Protein AF-A0A7J4PPM2-F1 (afdb_monomer_lite)

Foldseek 3Di:
DDDDDDDDDPVVVVVLVVQDDVPDDSVRSVVVVVPPPPVPCVVVPPVPPDPVVVVVVVVVVVVVVVVVVVVVVCVVVPPPPDPPPPVPVVVVVVVVD

Secondary structure (DSSP, 8-state):
---------HHHHHHHHHHPPTT--HHHHHHHHH------GGGGTTS---HHHHHHHHHHHHHHHHHHHHHHHHHHHS-SSSSSSSSHHHHHHHTT-

Sequence (97 aa):
MGRKTISIQKDTYDRLRSAKRKGEGFNDVIHRLLKKEKGDLSVYFGVLKDEEVLEGLEENCRKIRELSRYIYDVLDTNTFIGFSGVWKNSWSSWIKM

Radius of gyration: 24.11 Å; chains: 1; bounding box: 58×24×56 Å

pLDDT: mean 72.72, std 19.11, range [32.78, 96.81]

Structure (mmCIF, N/CA/C/O backbone):
data_AF-A0A7J4PPM2-F1
#
_entry.id   AF-A0A7J4PPM2-F1
#
loop_
_atom_site.group_PDB
_atom_site.id
_atom_site.type_symbol
_atom_site.label_atom_id
_atom_site.label_alt_id
_atom_site.label_comp_id
_atom_site.label_asym_id
_atom_site.label_entity_id
_atom_site.label_seq_id
_atom_site.pdbx_PDB_ins_code
_atom_site.Cartn_x
_atom_site.Cartn_y
_atom_site.Cartn_z
_atom_site.occupancy
_atom_site.B_iso_or_equiv
_atom_site.auth_seq_id
_atom_site.auth_comp_id
_atom_site.auth_asym_id
_atom_site.auth_atom_id
_atom_site.pdbx_PDB_model_num
ATOM 1 N N . MET A 1 1 ? -24.412 -12.426 3.532 1.00 57.09 1 MET A N 1
ATOM 2 C CA . MET A 1 1 ? -22.947 -12.517 3.731 1.00 57.09 1 MET A CA 1
ATOM 3 C C . MET A 1 1 ? -22.661 -12.546 5.222 1.00 57.09 1 MET A C 1
ATOM 5 O O . MET A 1 1 ? -23.225 -11.731 5.941 1.00 57.09 1 MET A O 1
ATOM 9 N N . GLY A 1 2 ? -21.858 -13.499 5.698 1.00 83.56 2 GLY A N 1
ATOM 10 C CA . GLY A 1 2 ? -21.500 -13.578 7.117 1.00 83.56 2 GLY A CA 1
ATOM 11 C C . GLY A 1 2 ? -20.585 -12.421 7.519 1.00 83.56 2 GLY A C 1
ATOM 12 O O . GLY A 1 2 ? -19.666 -12.079 6.780 1.00 83.56 2 GLY A O 1
ATOM 13 N N . ARG A 1 3 ? -20.831 -11.817 8.684 1.00 85.19 3 ARG A N 1
ATOM 14 C CA . ARG A 1 3 ? -19.947 -10.807 9.277 1.00 85.19 3 ARG A CA 1
ATOM 15 C C . ARG A 1 3 ? -19.108 -11.476 10.356 1.00 85.19 3 ARG A C 1
ATOM 17 O O . ARG A 1 3 ? -19.642 -12.197 11.193 1.00 85.19 3 ARG A O 1
ATOM 24 N N . LYS A 1 4 ? -17.805 -11.215 10.346 1.00 89.2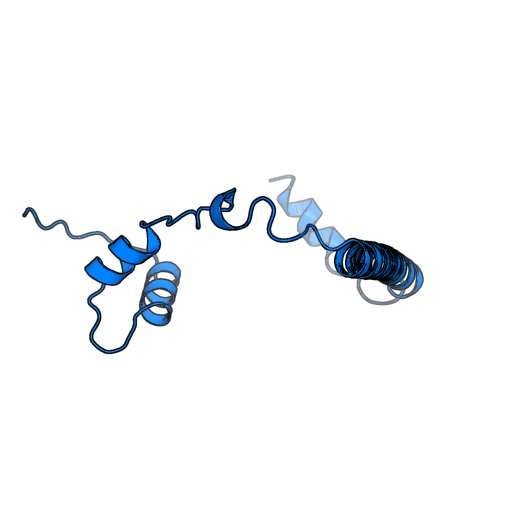5 4 LYS A N 1
ATOM 25 C CA . LYS A 1 4 ? -16.902 -11.582 11.436 1.00 89.25 4 LYS A CA 1
ATOM 26 C C . LYS A 1 4 ? -16.226 -10.324 11.956 1.00 89.25 4 LYS A C 1
ATOM 28 O O . LYS A 1 4 ? -15.843 -9.463 11.168 1.00 89.25 4 LYS A O 1
ATOM 33 N N . THR A 1 5 ? -16.102 -10.233 13.272 1.00 92.31 5 THR A N 1
ATOM 34 C CA . THR A 1 5 ? -15.314 -9.190 13.929 1.00 92.31 5 THR A CA 1
ATOM 35 C C . THR A 1 5 ? -13.895 -9.711 14.087 1.00 92.31 5 THR A C 1
ATOM 37 O O . THR A 1 5 ? -13.701 -10.818 14.584 1.00 92.31 5 THR A O 1
ATOM 40 N N . ILE A 1 6 ? -12.917 -8.928 13.643 1.00 90.12 6 ILE A N 1
ATOM 41 C CA . ILE A 1 6 ? -11.495 -9.228 13.808 1.00 90.12 6 ILE A CA 1
ATOM 42 C C . ILE A 1 6 ? -10.854 -8.125 14.643 1.00 90.12 6 ILE A C 1
ATOM 44 O O . ILE A 1 6 ? -11.170 -6.948 14.468 1.00 90.12 6 ILE A O 1
ATOM 48 N N . SER A 1 7 ? -9.949 -8.509 15.534 1.00 94.19 7 SER A N 1
ATOM 49 C CA . SER A 1 7 ? -9.069 -7.569 16.223 1.00 94.19 7 SER A CA 1
ATOM 50 C C . SER A 1 7 ? -7.779 -7.445 15.422 1.00 94.19 7 SER A C 1
ATOM 52 O O . SER A 1 7 ? -7.212 -8.452 15.004 1.00 94.19 7 SER A O 1
ATOM 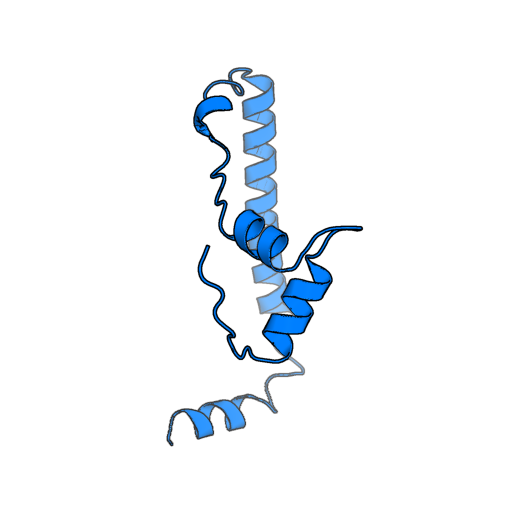54 N N . ILE A 1 8 ? -7.319 -6.217 15.200 1.00 94.31 8 ILE A N 1
ATOM 55 C CA . ILE A 1 8 ? -6.078 -5.925 14.477 1.00 94.31 8 ILE A CA 1
ATOM 56 C C . ILE A 1 8 ? -5.179 -5.041 15.332 1.00 94.31 8 ILE A C 1
ATOM 58 O O . ILE A 1 8 ? -5.657 -4.324 16.213 1.00 94.31 8 ILE A O 1
ATOM 62 N N . GLN A 1 9 ? -3.875 -5.088 15.070 1.00 96.81 9 GLN A N 1
ATOM 63 C CA . GLN A 1 9 ? -2.933 -4.188 15.724 1.00 96.81 9 GLN A CA 1
ATOM 64 C C . GLN A 1 9 ? -3.213 -2.730 15.328 1.00 96.81 9 GLN A C 1
ATOM 66 O O . GLN A 1 9 ? -3.727 -2.442 14.241 1.00 96.81 9 GLN A O 1
ATOM 71 N N . LYS A 1 10 ? -2.889 -1.801 16.233 1.00 95.50 10 LYS A N 1
ATOM 72 C CA . LYS A 1 10 ? -3.169 -0.370 16.053 1.00 95.50 10 LYS A CA 1
ATOM 73 C C . LYS A 1 10 ? -2.472 0.203 14.817 1.00 95.50 10 LYS A C 1
ATOM 75 O O . LYS A 1 10 ? -3.090 0.925 14.045 1.00 95.50 10 LYS A O 1
ATOM 80 N N . ASP A 1 11 ? -1.223 -0.183 14.591 1.00 96.81 11 ASP A N 1
ATOM 81 C CA . ASP A 1 11 ? -0.447 0.214 13.415 1.00 96.81 11 ASP A CA 1
ATOM 82 C C . ASP A 1 11 ? -1.116 -0.230 12.099 1.00 96.81 11 ASP A C 1
ATOM 84 O O . ASP A 1 11 ? -1.175 0.519 11.125 1.00 96.81 11 ASP A O 1
ATOM 88 N N . THR A 1 12 ? -1.688 -1.432 12.084 1.00 93.88 12 THR A N 1
ATOM 89 C CA . THR A 1 12 ? -2.407 -2.006 10.948 1.00 93.88 12 THR A CA 1
ATOM 90 C C . THR A 1 12 ? -3.699 -1.237 10.693 1.00 93.88 12 THR A C 1
ATOM 92 O O . THR A 1 12 ? -4.012 -0.916 9.546 1.00 93.88 12 THR A O 1
ATOM 95 N N . TYR A 1 13 ? -4.424 -0.877 11.754 1.00 94.50 13 TYR A N 1
ATOM 96 C CA . TYR A 1 13 ? -5.592 -0.007 11.652 1.00 94.50 13 TYR A CA 1
ATOM 97 C C . TYR A 1 13 ? -5.234 1.363 11.056 1.00 94.50 13 TYR A C 1
ATOM 99 O O . TYR A 1 13 ? -5.899 1.819 10.125 1.00 94.50 13 TYR A O 1
ATOM 107 N N . ASP A 1 14 ? -4.157 1.992 11.530 1.00 95.25 14 ASP A N 1
ATOM 108 C CA . ASP A 1 14 ? -3.719 3.311 11.062 1.00 95.25 14 ASP A CA 1
ATOM 109 C C . ASP A 1 14 ? -3.283 3.287 9.588 1.00 95.25 14 ASP A C 1
ATOM 111 O O . ASP A 1 14 ? -3.599 4.206 8.821 1.00 95.25 14 ASP A O 1
ATOM 115 N N . ARG A 1 15 ? -2.646 2.195 9.147 1.00 93.94 15 ARG A N 1
ATOM 116 C CA . ARG A 1 15 ? -2.323 1.954 7.731 1.00 93.94 15 ARG A CA 1
ATOM 117 C C . ARG A 1 15 ? -3.582 1.838 6.875 1.00 93.94 15 ARG A C 1
ATOM 119 O O . ARG A 1 15 ? -3.674 2.491 5.837 1.00 93.94 15 ARG A O 1
ATOM 126 N N . LEU A 1 16 ? -4.573 1.060 7.316 1.00 93.12 16 LEU A N 1
ATOM 127 C CA . LEU A 1 16 ? -5.849 0.927 6.604 1.00 93.12 16 LEU A CA 1
ATOM 128 C C . LEU A 1 16 ? -6.609 2.255 6.548 1.00 93.12 16 LEU A C 1
ATOM 130 O O . LEU A 1 16 ? -7.184 2.595 5.516 1.00 93.12 16 LEU A O 1
ATOM 134 N N . ARG A 1 17 ? -6.581 3.028 7.638 1.00 92.19 17 ARG A N 1
ATOM 135 C CA . ARG A 1 17 ? -7.189 4.359 7.705 1.00 92.19 17 ARG A CA 1
ATOM 136 C C . ARG A 1 17 ? -6.518 5.333 6.740 1.00 92.19 17 ARG A C 1
ATOM 138 O O . ARG A 1 17 ? -7.219 6.088 6.078 1.00 92.19 17 ARG A O 1
ATOM 145 N N . SER A 1 18 ? -5.194 5.289 6.633 1.00 92.44 18 SER A N 1
ATOM 146 C CA . SER A 1 18 ? -4.428 6.124 5.697 1.00 92.44 18 SER A CA 1
ATOM 147 C C . SER A 1 18 ? -4.662 5.727 4.236 1.00 92.44 18 SER A C 1
ATOM 149 O O . SER A 1 18 ? -4.695 6.580 3.357 1.00 92.44 18 SER A O 1
ATOM 151 N N . ALA A 1 19 ? -4.875 4.437 3.970 1.00 89.12 19 ALA A N 1
ATOM 152 C CA . ALA A 1 19 ? -5.155 3.922 2.631 1.00 89.12 19 ALA A CA 1
ATOM 153 C C . ALA A 1 19 ? -6.606 4.149 2.159 1.00 89.12 19 ALA A C 1
ATOM 155 O O . ALA A 1 19 ? -6.917 3.881 0.992 1.00 89.12 19 ALA A O 1
ATOM 156 N N . LYS A 1 20 ? -7.504 4.589 3.049 1.00 93.88 20 LYS A N 1
ATOM 157 C CA . LYS A 1 20 ? -8.939 4.755 2.794 1.00 93.88 20 LYS A CA 1
ATOM 158 C C . LYS A 1 20 ? -9.228 6.026 1.994 1.00 93.88 20 LYS A C 1
ATOM 160 O O . LYS A 1 20 ? -8.803 7.117 2.365 1.00 93.88 20 LYS A O 1
ATOM 165 N N . ARG A 1 21 ? -10.002 5.897 0.912 1.00 91.00 21 ARG A N 1
ATOM 166 C CA . ARG A 1 21 ? -10.451 7.035 0.091 1.00 91.00 21 ARG A CA 1
ATOM 167 C C . ARG A 1 21 ? -11.716 7.681 0.668 1.00 91.00 21 ARG A C 1
ATOM 169 O O . ARG A 1 21 ? -12.414 7.103 1.506 1.00 91.00 21 ARG A O 1
ATOM 176 N N . LYS A 1 22 ? -12.033 8.901 0.220 1.00 86.81 22 LYS A N 1
ATOM 177 C CA . LYS A 1 22 ? -13.237 9.629 0.655 1.00 86.81 22 LYS A CA 1
ATOM 178 C C . LYS A 1 22 ? -14.490 8.820 0.290 1.00 86.81 22 LYS A C 1
ATOM 180 O O . LYS A 1 22 ? -14.708 8.530 -0.879 1.00 86.81 22 LYS A O 1
ATOM 185 N N . GLY A 1 23 ? -15.291 8.462 1.295 1.00 87.75 23 GLY A N 1
ATOM 186 C CA . GLY A 1 23 ? -16.523 7.678 1.125 1.00 87.75 23 GLY A CA 1
ATOM 187 C C . GLY A 1 23 ? -16.355 6.151 1.098 1.00 87.75 23 GLY A C 1
ATOM 188 O O . GLY A 1 23 ? -17.354 5.454 0.991 1.00 87.75 23 GLY A O 1
ATOM 189 N N . GLU A 1 24 ? -15.137 5.614 1.230 1.00 89.12 24 GLU A N 1
ATOM 190 C CA . GLU A 1 24 ? -14.866 4.168 1.135 1.00 89.12 24 GLU A CA 1
ATOM 191 C C . GLU A 1 24 ? -15.012 3.447 2.496 1.00 89.12 24 GLU A C 1
ATOM 193 O O . GLU A 1 24 ? -14.586 3.961 3.537 1.00 89.12 24 GLU A O 1
ATOM 198 N N . GLY A 1 25 ? -15.602 2.248 2.533 1.00 91.12 25 GLY A N 1
ATOM 199 C CA . GLY A 1 25 ? -15.665 1.400 3.728 1.00 91.12 25 GLY A CA 1
ATOM 200 C C . GLY A 1 25 ? -14.362 0.627 3.969 1.00 91.12 25 GLY A C 1
ATOM 201 O O . GLY A 1 25 ? -13.594 0.381 3.048 1.00 91.12 25 GLY A O 1
ATOM 202 N N . PHE A 1 26 ? -14.094 0.188 5.205 1.00 91.00 26 PHE A N 1
ATOM 203 C CA . PHE A 1 26 ? -12.891 -0.623 5.481 1.00 91.00 26 PHE A CA 1
ATOM 204 C C . PHE A 1 26 ? -12.884 -1.951 4.717 1.00 91.00 26 PHE A C 1
ATOM 206 O O . PHE A 1 26 ? -11.828 -2.408 4.291 1.00 91.00 26 PHE A O 1
ATOM 213 N N . ASN A 1 27 ? -14.060 -2.548 4.515 1.00 89.12 27 ASN A N 1
ATOM 214 C CA . ASN A 1 27 ? -14.185 -3.769 3.731 1.00 89.12 27 ASN A CA 1
ATOM 215 C C . ASN A 1 27 ? -13.765 -3.536 2.269 1.00 89.12 27 ASN A C 1
ATOM 217 O O . ASN A 1 27 ? -13.032 -4.343 1.706 1.00 89.12 27 ASN A O 1
ATOM 221 N N . ASP A 1 28 ? -14.147 -2.395 1.692 1.00 90.62 28 ASP A N 1
ATOM 222 C CA . ASP A 1 28 ? -13.796 -2.022 0.318 1.00 90.62 28 ASP A CA 1
ATOM 223 C C . ASP A 1 28 ? -12.289 -1.785 0.175 1.00 90.62 28 ASP A C 1
ATOM 225 O O . ASP A 1 28 ? -11.672 -2.285 -0.765 1.00 90.62 28 ASP A O 1
ATOM 229 N N . VAL A 1 29 ? -11.670 -1.121 1.163 1.00 92.44 29 VAL A N 1
ATOM 230 C CA . VAL A 1 29 ? -10.209 -0.946 1.225 1.00 92.44 29 VAL A CA 1
ATOM 231 C C . VAL A 1 29 ? -9.506 -2.301 1.233 1.00 92.44 29 VAL A C 1
ATOM 233 O O . VAL A 1 29 ? -8.574 -2.509 0.458 1.00 92.44 29 VAL A O 1
ATOM 236 N N . ILE A 1 30 ? -9.950 -3.234 2.081 1.00 89.62 30 ILE A N 1
ATOM 237 C CA . ILE A 1 30 ? -9.363 -4.577 2.167 1.00 89.62 30 ILE A CA 1
ATOM 238 C C . ILE A 1 30 ? -9.499 -5.295 0.823 1.00 89.62 30 ILE A C 1
ATOM 240 O O . ILE A 1 30 ? -8.507 -5.799 0.305 1.00 89.62 30 ILE A O 1
ATOM 244 N N . HIS A 1 31 ? -10.686 -5.294 0.215 1.00 88.31 31 HIS A N 1
ATOM 245 C CA . HIS A 1 31 ? -10.894 -5.923 -1.089 1.00 88.31 31 HIS A CA 1
ATOM 246 C C . HIS A 1 31 ? -10.032 -5.298 -2.187 1.00 88.31 31 HIS A C 1
ATOM 248 O O . HIS A 1 31 ? -9.459 -6.027 -2.992 1.00 88.31 31 HIS A O 1
ATOM 254 N N . ARG A 1 32 ? -9.884 -3.971 -2.197 1.00 88.38 32 ARG A N 1
ATOM 255 C CA . ARG A 1 32 ? -9.038 -3.253 -3.154 1.00 88.38 32 ARG A CA 1
ATOM 256 C C . ARG A 1 32 ? -7.556 -3.569 -2.974 1.00 88.38 32 ARG A C 1
ATOM 258 O O . ARG A 1 32 ? -6.870 -3.773 -3.964 1.00 88.38 32 ARG A O 1
ATOM 265 N N . LEU A 1 33 ? -7.063 -3.619 -1.737 1.00 85.69 33 LEU A N 1
ATOM 266 C CA . LEU A 1 33 ? -5.665 -3.958 -1.449 1.00 85.69 33 LEU A CA 1
ATOM 267 C C . LEU A 1 33 ? -5.359 -5.437 -1.730 1.00 85.69 33 LEU A C 1
ATOM 269 O O . LEU A 1 33 ? -4.255 -5.768 -2.156 1.00 85.69 33 LEU A O 1
ATOM 273 N N . LEU A 1 34 ? -6.334 -6.324 -1.512 1.00 85.25 34 LEU A N 1
ATOM 274 C CA . LEU A 1 34 ? -6.228 -7.747 -1.848 1.00 85.25 34 LEU A CA 1
ATOM 275 C C . LEU A 1 34 ? -6.362 -8.013 -3.346 1.00 85.25 34 LEU A C 1
ATOM 277 O O . LEU A 1 34 ? -5.842 -9.021 -3.829 1.00 85.25 34 LEU A O 1
ATOM 281 N N . LYS A 1 35 ? -7.010 -7.110 -4.091 1.00 80.31 35 LYS A N 1
ATOM 282 C CA . LYS A 1 35 ? -6.948 -7.063 -5.549 1.00 80.31 35 LYS A CA 1
ATOM 283 C C . LYS A 1 35 ? -5.509 -6.724 -5.955 1.00 80.31 35 LYS A C 1
ATOM 285 O O . LYS A 1 35 ? -5.165 -5.592 -6.278 1.00 80.31 35 LYS A O 1
ATOM 290 N N . LYS A 1 36 ? -4.647 -7.743 -5.965 1.00 58.16 36 LYS A N 1
ATOM 291 C CA . LYS A 1 36 ? -3.438 -7.748 -6.787 1.00 58.16 36 LYS A CA 1
ATOM 292 C C . LYS A 1 36 ? -3.896 -7.767 -8.241 1.00 58.16 36 LYS A C 1
ATOM 294 O O . LYS A 1 36 ? -3.860 -8.806 -8.894 1.00 58.16 36 LYS A O 1
ATOM 299 N N . GLU A 1 37 ? -4.317 -6.619 -8.758 1.00 59.59 37 GLU A N 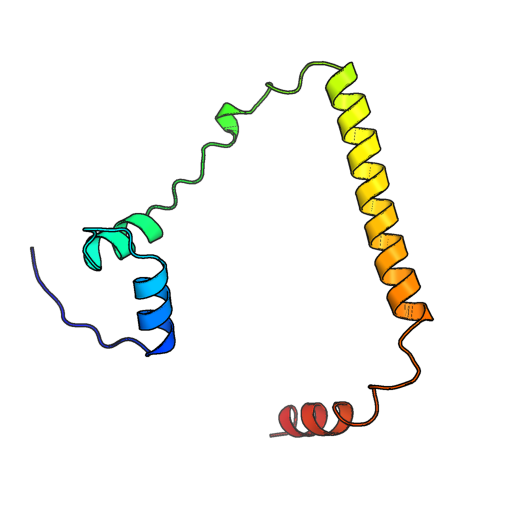1
ATOM 300 C CA . GLU A 1 37 ? -4.132 -6.355 -10.177 1.00 59.59 37 GLU A CA 1
ATOM 301 C C . GLU A 1 37 ? -2.618 -6.308 -10.367 1.00 59.59 37 GLU A C 1
ATOM 303 O O . GLU A 1 37 ? -1.961 -5.283 -10.199 1.00 59.59 37 GLU A O 1
ATOM 308 N N . LYS A 1 38 ? -2.031 -7.484 -10.618 1.00 57.22 38 LYS A N 1
ATOM 309 C CA . LYS A 1 38 ? -0.786 -7.550 -11.363 1.00 57.22 38 LYS A CA 1
ATOM 310 C C . LYS A 1 38 ? -1.136 -6.851 -12.667 1.00 57.22 38 LYS A C 1
ATOM 312 O O . LYS A 1 38 ? -1.826 -7.451 -13.486 1.00 57.22 38 LYS A O 1
ATOM 317 N N . GLY A 1 39 ? -0.787 -5.568 -12.789 1.00 58.91 39 GLY A N 1
ATOM 318 C CA . GLY A 1 39 ? -0.865 -4.882 -14.068 1.00 58.91 39 GLY A CA 1
ATOM 319 C C . GLY A 1 39 ? -0.226 -5.818 -15.078 1.00 58.91 39 GLY A C 1
ATOM 320 O O . GLY A 1 39 ? 0.876 -6.317 -14.831 1.00 58.91 39 GLY A O 1
ATOM 321 N N . ASP A 1 40 ? -0.983 -6.189 -16.103 1.00 67.00 40 ASP A N 1
ATOM 322 C CA . ASP A 1 40 ? -0.512 -7.164 -17.063 1.00 67.00 40 ASP A CA 1
ATOM 323 C C . ASP A 1 40 ? 0.625 -6.516 -17.849 1.00 67.00 40 ASP A C 1
ATOM 325 O O . ASP A 1 40 ? 0.410 -5.738 -18.776 1.00 67.00 40 ASP A O 1
ATOM 329 N N . LEU A 1 41 ? 1.858 -6.787 -17.418 1.00 67.50 41 LEU A N 1
ATOM 330 C CA . LEU A 1 41 ? 3.052 -6.241 -18.050 1.00 67.50 41 LEU A CA 1
ATOM 331 C C . LEU A 1 41 ? 3.178 -6.715 -19.502 1.00 67.50 41 LEU A C 1
ATOM 333 O O . LEU A 1 41 ? 3.903 -6.087 -20.271 1.00 67.50 41 LEU A O 1
ATOM 337 N N . SER A 1 42 ? 2.445 -7.766 -19.899 1.00 70.19 42 SER A N 1
ATOM 338 C CA . SER A 1 42 ? 2.384 -8.199 -21.293 1.00 70.19 42 SER A CA 1
ATOM 339 C C . SER A 1 42 ? 1.732 -7.157 -22.207 1.00 70.19 42 SER A C 1
ATOM 341 O O . SER A 1 42 ? 2.092 -7.086 -23.378 1.00 70.19 42 SER A O 1
ATOM 343 N N . VAL A 1 43 ? 0.884 -6.262 -21.680 1.00 72.56 43 VAL A N 1
ATOM 344 C CA . VAL A 1 43 ? 0.302 -5.140 -22.443 1.00 72.56 43 VAL A CA 1
ATOM 345 C C . VAL A 1 43 ? 1.381 -4.166 -22.931 1.00 72.56 43 VAL A C 1
ATOM 347 O O . VAL A 1 43 ? 1.207 -3.502 -23.949 1.00 72.56 43 VAL A O 1
ATOM 350 N N . TYR A 1 44 ? 2.522 -4.104 -22.243 1.00 70.62 44 TYR A N 1
ATOM 351 C CA . TYR A 1 44 ? 3.658 -3.264 -22.624 1.00 70.62 44 TYR A CA 1
ATOM 352 C C . TYR A 1 44 ? 4.717 -4.023 -23.444 1.00 70.62 44 TYR A C 1
ATOM 354 O O . TYR A 1 44 ? 5.736 -3.444 -23.832 1.00 70.62 44 TYR A O 1
ATOM 362 N N . PHE A 1 45 ? 4.499 -5.313 -23.732 1.00 73.31 45 PHE A N 1
ATOM 363 C CA . PHE A 1 45 ? 5.433 -6.129 -24.503 1.00 73.31 45 PHE A CA 1
ATOM 364 C C . PHE A 1 45 ? 5.508 -5.637 -25.955 1.00 73.31 45 PHE A C 1
ATOM 366 O O . PHE A 1 45 ? 4.522 -5.639 -26.689 1.00 73.31 45 PHE A O 1
ATOM 373 N N . GLY A 1 46 ? 6.698 -5.208 -26.382 1.00 74.38 46 GLY A N 1
ATOM 374 C CA . GLY A 1 46 ? 6.938 -4.718 -27.741 1.00 74.38 46 GLY A CA 1
ATOM 375 C C . GLY A 1 46 ? 6.567 -3.251 -27.987 1.00 74.38 46 GLY A C 1
ATOM 376 O O . GLY A 1 46 ? 6.561 -2.841 -29.145 1.00 74.38 46 GLY A O 1
ATOM 377 N N . VAL A 1 47 ? 6.283 -2.465 -26.940 1.00 76.62 47 VAL A N 1
ATOM 378 C CA . VAL A 1 47 ? 6.146 -0.996 -27.048 1.00 76.62 47 VAL A CA 1
ATOM 379 C C . VAL A 1 47 ? 7.506 -0.335 -27.308 1.00 76.62 47 VAL A C 1
ATOM 381 O O . VAL A 1 47 ? 7.596 0.635 -28.053 1.00 76.62 47 VAL A O 1
ATOM 384 N N . LEU A 1 48 ? 8.583 -0.892 -26.752 1.00 70.62 48 LEU A N 1
ATOM 385 C CA . LEU A 1 48 ? 9.953 -0.416 -26.953 1.00 70.62 48 LEU A CA 1
ATOM 386 C C . LEU A 1 48 ? 10.594 -1.129 -28.153 1.00 70.62 48 LEU A C 1
ATOM 388 O O . LEU A 1 48 ? 11.350 -2.081 -27.980 1.00 70.62 48 LEU A O 1
ATOM 392 N N . LYS A 1 49 ? 10.222 -0.717 -29.368 1.00 71.38 49 LYS A N 1
ATOM 393 C CA . LYS A 1 49 ? 10.822 -1.199 -30.632 1.00 71.38 49 LYS A CA 1
ATOM 394 C C . LYS A 1 49 ? 11.673 -0.151 -31.340 1.00 71.38 49 LYS A C 1
ATOM 396 O O . LYS A 1 49 ? 12.369 -0.490 -32.288 1.00 71.38 49 LYS A O 1
ATOM 401 N N . ASP A 1 50 ? 11.553 1.098 -30.915 1.00 79.06 50 ASP A N 1
ATOM 402 C CA . ASP A 1 50 ? 12.316 2.205 -31.466 1.00 79.06 50 ASP A CA 1
ATOM 403 C C . ASP A 1 50 ? 13.762 2.123 -30.960 1.00 79.06 50 ASP A C 1
ATOM 405 O O . ASP A 1 50 ? 14.006 2.128 -29.751 1.00 79.06 50 ASP A O 1
ATOM 409 N N . GLU A 1 51 ? 14.694 1.982 -31.898 1.00 72.12 51 GLU A N 1
ATOM 410 C CA . GLU A 1 51 ? 16.121 1.793 -31.644 1.00 72.12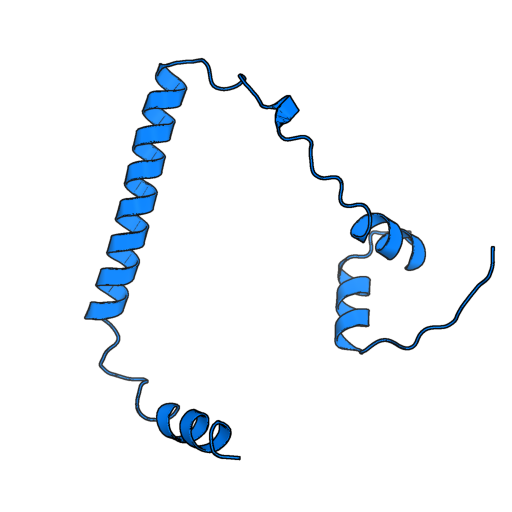 51 GLU A CA 1
ATOM 411 C C . GLU A 1 51 ? 16.726 3.013 -30.930 1.00 72.12 51 GLU A C 1
ATOM 413 O O . GLU A 1 51 ? 17.474 2.845 -29.971 1.00 72.12 51 GLU A O 1
ATOM 418 N N . GLU A 1 52 ? 16.286 4.231 -31.266 1.00 77.56 52 GLU A N 1
ATOM 419 C CA . GLU A 1 52 ? 16.761 5.471 -30.635 1.00 77.56 52 GLU A CA 1
ATOM 420 C C . GLU A 1 52 ? 16.320 5.559 -29.162 1.00 77.56 52 GLU A C 1
ATOM 422 O O . GLU A 1 52 ? 17.087 5.933 -28.268 1.00 77.56 52 GLU A O 1
ATOM 427 N N . VAL A 1 53 ? 15.083 5.140 -28.875 1.00 78.44 53 VAL A N 1
ATOM 428 C CA . VAL A 1 53 ? 14.552 5.082 -27.503 1.00 78.44 53 VAL A CA 1
ATOM 429 C C . VAL A 1 53 ? 15.279 4.016 -26.679 1.00 78.44 53 VAL A C 1
ATOM 431 O O . VAL A 1 53 ? 15.525 4.221 -25.488 1.00 78.44 53 VAL A O 1
ATOM 434 N N . LEU A 1 54 ? 15.626 2.883 -27.293 1.00 78.25 54 LEU A N 1
ATOM 435 C CA . LEU A 1 54 ? 16.355 1.797 -26.639 1.00 78.25 54 LEU A CA 1
ATOM 436 C C . LEU A 1 54 ? 17.801 2.190 -26.319 1.00 78.25 54 LEU A C 1
ATOM 438 O O . LEU A 1 54 ? 18.245 1.944 -25.197 1.00 78.25 54 LEU A O 1
ATOM 442 N N . GLU A 1 55 ? 18.499 2.854 -27.240 1.00 79.38 55 GLU A N 1
ATOM 443 C CA . GLU A 1 55 ? 19.854 3.370 -27.015 1.00 79.38 55 GLU A CA 1
ATOM 444 C C . GLU A 1 55 ? 19.879 4.408 -25.883 1.00 79.38 55 GLU A C 1
ATOM 446 O O . GLU A 1 55 ? 20.689 4.316 -24.953 1.00 79.38 55 GLU A O 1
ATOM 451 N N . GLY A 1 56 ? 18.932 5.355 -25.894 1.00 83.94 56 GLY A N 1
ATOM 452 C CA . GLY A 1 56 ? 18.786 6.338 -24.821 1.00 83.94 56 GLY A CA 1
ATOM 453 C C . GLY A 1 56 ? 18.457 5.695 -23.469 1.00 83.94 56 GLY A C 1
ATOM 454 O O . GLY A 1 56 ? 18.965 6.118 -22.425 1.00 83.94 56 GLY A O 1
ATOM 455 N N . LEU A 1 57 ? 17.631 4.646 -23.464 1.00 83.62 57 LEU A N 1
ATOM 456 C CA . LEU A 1 57 ? 17.301 3.889 -22.259 1.00 83.62 57 LEU A CA 1
ATOM 457 C C . LEU A 1 57 ? 18.515 3.123 -21.720 1.00 83.62 57 LEU A C 1
ATOM 459 O O . LEU A 1 57 ? 18.754 3.149 -20.510 1.00 83.62 57 LEU A O 1
ATOM 463 N N . GLU A 1 58 ? 19.293 2.474 -22.588 1.00 84.38 58 GLU A N 1
ATOM 464 C CA . GLU A 1 58 ? 20.498 1.739 -22.200 1.00 84.38 58 GLU A CA 1
ATOM 465 C C . GLU A 1 58 ? 21.521 2.665 -21.538 1.00 84.38 58 GLU A C 1
ATOM 467 O O . GLU A 1 58 ? 22.017 2.371 -20.445 1.00 84.38 58 GLU A O 1
ATOM 472 N N . GLU A 1 59 ? 21.786 3.813 -22.158 1.00 87.81 59 GLU A N 1
ATOM 473 C CA . GLU A 1 59 ? 22.724 4.806 -21.642 1.00 87.81 59 GLU A CA 1
ATOM 474 C C . GLU A 1 59 ? 22.268 5.373 -20.287 1.00 87.81 59 GLU A C 1
ATOM 476 O O . GLU A 1 59 ? 23.058 5.496 -19.346 1.00 87.81 59 GLU A O 1
ATOM 481 N N . ASN A 1 60 ? 20.972 5.651 -20.132 1.00 86.12 60 ASN A N 1
ATOM 482 C CA . ASN A 1 60 ? 20.416 6.102 -18.856 1.00 86.12 60 ASN A CA 1
ATOM 483 C C . ASN A 1 60 ? 20.504 5.018 -17.771 1.00 86.12 60 ASN A C 1
ATOM 485 O O . ASN A 1 60 ? 20.875 5.305 -16.629 1.00 86.12 60 ASN A O 1
ATOM 489 N N . CYS A 1 61 ? 20.221 3.757 -18.108 1.00 86.25 61 CYS A N 1
ATOM 490 C CA . CYS A 1 61 ? 20.393 2.635 -17.187 1.00 86.25 61 CYS A CA 1
ATOM 491 C C . CYS A 1 61 ? 21.859 2.452 -16.769 1.00 86.25 61 CYS A C 1
ATOM 493 O O . CYS A 1 61 ? 22.123 2.159 -15.599 1.00 86.25 61 CYS A O 1
ATOM 495 N N . ARG A 1 62 ? 22.811 2.639 -17.690 1.00 87.81 62 ARG A N 1
ATOM 496 C CA . ARG A 1 62 ? 24.252 2.590 -17.411 1.00 87.81 62 ARG A CA 1
ATOM 497 C C . ARG A 1 62 ? 24.649 3.671 -16.407 1.00 87.81 62 ARG A C 1
ATOM 499 O O . ARG A 1 62 ? 25.180 3.335 -15.349 1.00 87.81 62 ARG A O 1
ATOM 506 N N . LYS A 1 63 ? 24.254 4.923 -16.656 1.00 88.31 63 LYS A N 1
ATOM 507 C CA . LYS A 1 63 ? 24.482 6.060 -15.746 1.00 88.31 63 LYS A CA 1
ATOM 508 C C . LYS A 1 63 ? 23.905 5.828 -14.355 1.00 88.31 63 LYS A C 1
ATOM 510 O O . LYS A 1 63 ? 24.584 6.072 -13.366 1.00 88.31 63 LYS A O 1
ATOM 515 N N . ILE A 1 64 ? 22.679 5.311 -14.246 1.00 86.00 64 ILE A N 1
ATOM 516 C CA . ILE A 1 64 ? 22.058 5.021 -12.941 1.00 86.00 64 ILE A CA 1
ATOM 517 C C . ILE A 1 64 ? 22.837 3.939 -12.182 1.00 86.00 64 ILE A C 1
ATOM 519 O O . ILE A 1 64 ? 23.024 4.052 -10.968 1.00 86.00 64 ILE A O 1
ATOM 523 N N . ARG A 1 65 ? 23.311 2.893 -12.872 1.00 80.81 65 ARG A N 1
ATOM 524 C CA . ARG A 1 65 ? 24.109 1.820 -12.253 1.00 80.81 65 ARG A CA 1
ATOM 525 C C . ARG A 1 65 ? 25.466 2.327 -11.775 1.00 80.81 65 ARG A C 1
ATOM 527 O O . ARG A 1 65 ? 25.896 1.953 -10.686 1.00 80.81 65 ARG A O 1
ATOM 534 N N . GLU A 1 66 ? 26.115 3.180 -12.558 1.00 85.75 66 GLU A N 1
ATOM 535 C CA . GLU A 1 66 ? 27.380 3.822 -12.194 1.00 85.75 66 GLU A CA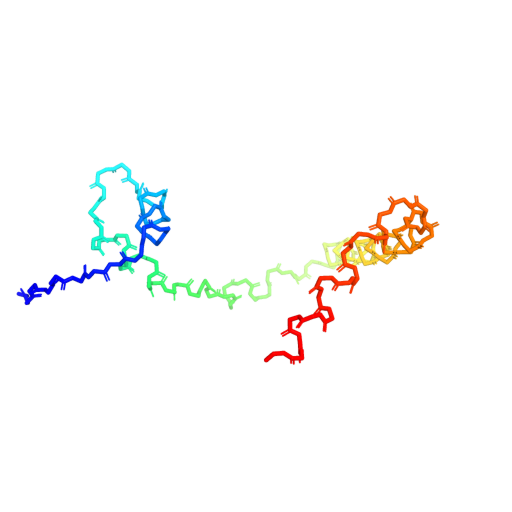 1
ATOM 536 C C . GLU A 1 66 ? 27.208 4.799 -11.034 1.00 85.75 66 GLU A C 1
ATOM 538 O O . GLU A 1 66 ? 27.955 4.715 -10.066 1.00 85.75 66 GLU A O 1
ATOM 543 N N . LEU A 1 67 ? 26.175 5.646 -11.066 1.00 82.94 67 LEU A N 1
ATOM 544 C CA . LEU A 1 67 ? 25.836 6.548 -9.965 1.00 82.94 67 LEU A CA 1
ATOM 545 C C . LEU A 1 67 ? 25.539 5.781 -8.683 1.00 82.94 67 LEU A C 1
ATOM 547 O O . LEU A 1 67 ? 26.013 6.165 -7.623 1.00 82.94 67 LEU A O 1
ATOM 551 N N . SER A 1 68 ? 24.798 4.677 -8.770 1.00 75.62 68 SER A N 1
ATOM 552 C CA . SER A 1 68 ? 24.538 3.824 -7.608 1.00 75.62 68 SER A CA 1
ATOM 553 C C . SER A 1 68 ? 25.849 3.275 -7.046 1.00 75.62 68 SER A C 1
ATOM 555 O O . SER A 1 68 ? 26.081 3.367 -5.846 1.00 75.62 68 SER A O 1
ATOM 557 N N . ARG A 1 69 ? 26.741 2.768 -7.907 1.00 75.06 69 ARG A N 1
ATOM 558 C CA . ARG A 1 69 ? 28.054 2.247 -7.500 1.00 75.06 69 ARG A CA 1
ATOM 559 C C . ARG A 1 69 ? 28.935 3.333 -6.878 1.00 75.06 69 ARG A C 1
ATOM 561 O O . ARG A 1 69 ? 29.541 3.079 -5.848 1.00 75.06 69 ARG A O 1
ATOM 568 N N . TYR A 1 70 ? 28.941 4.535 -7.449 1.00 72.38 70 TYR A N 1
ATOM 569 C CA . TYR A 1 70 ? 29.660 5.695 -6.926 1.00 72.38 70 TYR A CA 1
ATOM 570 C C . TYR A 1 70 ? 29.085 6.180 -5.592 1.00 72.38 70 TYR A C 1
ATOM 572 O O . TYR A 1 70 ? 29.841 6.468 -4.677 1.00 72.38 70 TYR A O 1
ATOM 580 N N . ILE A 1 71 ? 27.758 6.217 -5.435 1.00 69.81 71 ILE A N 1
ATOM 581 C CA . ILE A 1 71 ? 27.116 6.548 -4.157 1.00 69.81 71 ILE A CA 1
ATOM 582 C C . ILE A 1 71 ? 27.547 5.546 -3.083 1.00 69.81 71 ILE A C 1
ATOM 584 O O . ILE A 1 71 ? 27.893 5.967 -1.986 1.00 69.81 71 ILE A O 1
ATOM 588 N N . TYR A 1 72 ? 27.589 4.245 -3.383 1.00 59.38 72 TYR A N 1
ATOM 589 C CA . TYR A 1 72 ? 28.098 3.255 -2.430 1.00 59.38 72 TYR A CA 1
ATOM 590 C C . TYR A 1 72 ? 29.592 3.440 -2.127 1.00 59.38 72 TYR A C 1
ATOM 592 O O . TYR A 1 72 ? 29.962 3.375 -0.963 1.00 59.38 72 TYR A O 1
ATOM 600 N N . ASP A 1 73 ? 30.421 3.755 -3.123 1.00 61.97 73 ASP A N 1
ATOM 601 C CA . ASP A 1 73 ? 31.866 3.984 -2.954 1.00 61.97 73 ASP A CA 1
ATOM 602 C C . ASP A 1 73 ? 32.180 5.267 -2.146 1.00 61.97 73 ASP A C 1
ATOM 604 O O . ASP A 1 73 ? 33.067 5.299 -1.291 1.00 61.97 73 ASP A O 1
ATOM 608 N N . VAL A 1 74 ? 31.389 6.330 -2.334 1.00 59.97 74 VAL A N 1
ATOM 609 C CA . VAL A 1 74 ? 31.463 7.585 -1.559 1.00 59.97 74 VAL A CA 1
ATOM 610 C C . VAL A 1 74 ? 30.924 7.406 -0.136 1.00 59.97 74 VAL A C 1
ATOM 612 O O . VAL A 1 74 ? 31.437 8.018 0.801 1.00 59.97 74 VAL A O 1
ATOM 615 N N . LEU A 1 75 ? 29.908 6.560 0.057 1.00 55.88 75 LEU A N 1
ATOM 616 C CA . LEU A 1 75 ? 29.411 6.204 1.389 1.00 55.88 75 LEU A CA 1
ATOM 617 C C . LEU A 1 75 ? 30.395 5.296 2.150 1.00 55.88 75 LEU A C 1
ATOM 619 O O . LEU A 1 75 ? 30.479 5.410 3.372 1.00 55.88 75 LEU A O 1
ATOM 623 N N . ASP A 1 76 ? 31.169 4.456 1.453 1.00 52.78 76 ASP A N 1
ATOM 624 C CA . ASP A 1 76 ? 32.239 3.641 2.052 1.00 52.78 76 ASP A CA 1
ATOM 625 C C . ASP A 1 76 ? 33.463 4.500 2.427 1.00 52.78 76 ASP A C 1
ATOM 627 O O . ASP A 1 76 ? 34.058 4.337 3.493 1.00 52.78 76 ASP A O 1
ATOM 631 N N . THR A 1 77 ? 33.807 5.496 1.600 1.00 51.16 77 THR A N 1
ATOM 632 C CA . THR A 1 77 ? 34.969 6.373 1.840 1.00 51.16 77 THR A CA 1
ATOM 633 C C . THR A 1 77 ? 34.696 7.560 2.767 1.00 51.16 77 THR A C 1
ATOM 635 O O . THR A 1 77 ? 35.647 8.086 3.347 1.00 51.16 77 THR A O 1
ATOM 638 N N . ASN A 1 78 ? 33.436 7.972 2.977 1.00 46.22 78 ASN A N 1
ATOM 639 C CA . ASN A 1 78 ? 33.122 9.186 3.743 1.00 46.22 78 ASN A CA 1
ATOM 640 C C . ASN A 1 78 ? 32.175 9.002 4.943 1.00 46.22 78 ASN A C 1
ATOM 642 O O . ASN A 1 78 ? 31.548 9.959 5.400 1.00 46.22 78 ASN A O 1
ATOM 646 N N . THR A 1 79 ? 32.056 7.801 5.520 1.00 44.31 79 THR A N 1
ATOM 647 C CA . THR A 1 79 ? 31.395 7.645 6.836 1.00 44.31 79 THR A CA 1
ATOM 648 C C . THR A 1 79 ? 32.046 6.578 7.723 1.00 44.31 79 THR A C 1
ATOM 650 O O . THR A 1 79 ? 31.366 5.802 8.391 1.00 44.31 79 THR A O 1
ATOM 653 N N . PHE A 1 80 ? 33.382 6.575 7.805 1.00 38.03 80 PHE A N 1
ATOM 654 C CA . PHE A 1 80 ? 34.121 5.815 8.829 1.00 38.03 80 PHE A CA 1
ATOM 655 C C . PHE A 1 80 ? 34.680 6.669 9.983 1.00 38.03 80 PHE A C 1
ATOM 657 O O . PHE A 1 80 ? 35.458 6.184 10.799 1.00 38.03 80 PHE A O 1
ATOM 664 N N . ILE A 1 81 ? 34.245 7.924 10.135 1.00 47.88 81 ILE A N 1
ATOM 665 C CA . ILE A 1 81 ? 34.562 8.724 11.328 1.00 47.88 81 ILE A CA 1
ATOM 666 C C . ILE A 1 81 ? 33.272 9.376 11.837 1.00 47.88 81 ILE A C 1
ATOM 668 O O . ILE A 1 81 ? 32.882 10.439 11.369 1.00 47.88 81 ILE A O 1
ATOM 672 N N . GLY A 1 82 ? 32.582 8.722 12.782 1.00 39.69 82 GLY A N 1
ATOM 673 C CA . GLY A 1 82 ? 31.605 9.432 13.619 1.00 39.69 82 GLY A CA 1
ATOM 674 C C . GLY A 1 82 ? 30.428 8.666 14.229 1.00 39.69 82 GLY A C 1
ATOM 675 O O . GLY A 1 82 ? 29.853 9.184 15.176 1.00 39.69 82 GLY A O 1
ATOM 676 N N . PHE A 1 83 ? 30.050 7.467 13.761 1.00 32.78 83 PHE A N 1
ATOM 677 C CA . PHE A 1 83 ? 28.812 6.815 14.255 1.00 32.78 83 PHE A CA 1
ATOM 678 C C . PHE A 1 83 ? 28.894 5.301 14.542 1.00 32.78 83 PHE A C 1
ATOM 680 O O . PHE A 1 83 ? 27.879 4.680 14.853 1.00 32.78 83 PHE A O 1
ATOM 687 N N . SER A 1 84 ? 30.081 4.683 14.523 1.00 36.62 84 SER A N 1
ATOM 688 C CA . SER A 1 84 ? 30.234 3.234 14.774 1.00 36.62 84 SER A CA 1
ATOM 689 C C . SER A 1 84 ? 30.452 2.836 16.246 1.00 36.62 84 SER A C 1
ATOM 691 O O . SER A 1 84 ? 30.521 1.645 16.550 1.00 36.62 84 SER A O 1
ATOM 693 N N . GLY A 1 85 ? 30.515 3.790 17.182 1.00 38.59 85 GLY A N 1
ATOM 694 C CA . GLY A 1 85 ? 30.848 3.505 18.587 1.00 38.59 85 GLY A CA 1
ATOM 695 C C . GLY A 1 85 ? 29.691 3.032 19.478 1.00 38.59 85 GLY A C 1
ATOM 696 O O . GLY A 1 85 ? 29.933 2.344 20.464 1.00 38.59 85 GLY A O 1
ATOM 697 N N . VAL A 1 86 ? 28.434 3.370 19.160 1.00 45.31 86 VAL A N 1
ATOM 698 C CA . VAL A 1 86 ? 27.317 3.202 20.120 1.00 45.31 86 VAL A CA 1
ATOM 699 C C . VAL A 1 86 ? 26.425 1.988 19.818 1.00 45.31 86 VAL A C 1
ATOM 701 O O . VAL A 1 86 ? 25.831 1.420 20.730 1.00 45.31 86 VAL A O 1
ATOM 704 N N . TRP A 1 87 ? 26.370 1.512 18.570 1.00 39.19 87 TRP A N 1
ATOM 705 C CA . TRP A 1 87 ? 25.398 0.480 18.168 1.00 39.19 87 TRP A CA 1
ATOM 706 C C . TRP A 1 87 ? 25.947 -0.953 18.065 1.00 39.19 87 TRP A C 1
ATOM 708 O O . TRP A 1 87 ? 25.166 -1.905 18.129 1.00 39.19 87 TRP A O 1
ATOM 718 N N . LYS A 1 88 ? 27.272 -1.158 17.994 1.00 44.81 88 LYS A N 1
ATOM 719 C CA . LYS A 1 88 ? 27.857 -2.515 17.886 1.00 44.81 88 LYS A CA 1
ATOM 720 C C . LYS A 1 88 ? 27.659 -3.374 19.145 1.00 44.81 88 LYS A C 1
ATOM 722 O O . LYS A 1 88 ? 27.486 -4.591 19.045 1.00 44.81 88 LYS A O 1
ATOM 727 N N . ASN A 1 89 ? 27.612 -2.749 20.320 1.00 43.53 89 ASN A N 1
ATOM 728 C CA . ASN A 1 89 ? 27.477 -3.468 21.592 1.00 43.53 89 ASN A CA 1
ATOM 729 C C . ASN A 1 89 ? 26.026 -3.864 21.911 1.00 43.53 89 ASN A C 1
ATOM 731 O O . ASN A 1 89 ? 25.805 -4.790 22.685 1.00 43.53 89 ASN A O 1
ATOM 735 N N . SER A 1 90 ? 25.035 -3.216 21.289 1.00 44.34 90 SER A N 1
ATOM 736 C CA . SER A 1 90 ? 23.616 -3.521 21.521 1.00 44.34 90 SER A CA 1
ATOM 737 C C . SER A 1 90 ? 23.134 -4.70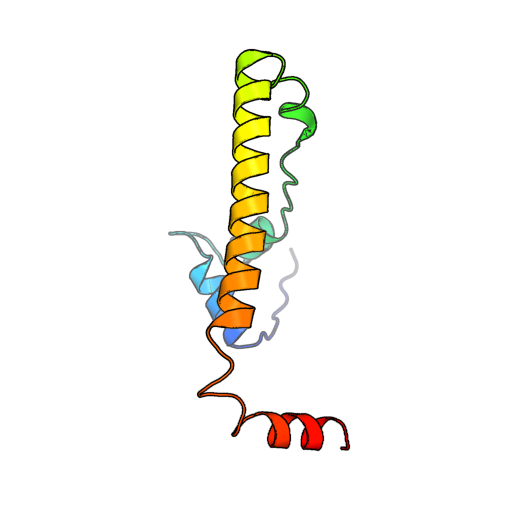3 20.666 1.00 44.34 90 SER A C 1
ATOM 739 O O . SER A 1 90 ? 22.437 -5.588 21.158 1.00 44.34 90 SER A O 1
ATOM 741 N N . TRP A 1 91 ? 23.606 -4.797 19.418 1.00 36.75 91 TRP A N 1
ATOM 742 C CA . TRP A 1 91 ? 23.269 -5.899 18.505 1.00 36.75 91 TRP A CA 1
ATOM 743 C C . TRP A 1 91 ? 23.895 -7.244 18.915 1.00 36.75 91 TRP A C 1
ATOM 745 O O . TRP A 1 91 ? 23.271 -8.294 18.792 1.00 36.75 91 TRP A O 1
ATOM 755 N N . SER A 1 92 ? 25.105 -7.211 19.481 1.00 43.47 92 SER A N 1
ATOM 756 C CA . SER A 1 92 ? 25.823 -8.411 19.938 1.00 43.47 92 SER A CA 1
ATOM 757 C C . SER A 1 92 ? 25.202 -9.048 21.192 1.00 43.47 92 SER A C 1
ATOM 759 O O . SER A 1 92 ? 25.353 -10.247 21.412 1.00 43.47 92 SER A O 1
ATOM 761 N N . SER A 1 93 ? 24.494 -8.250 22.000 1.00 44.31 93 SER A N 1
ATOM 762 C CA . SER A 1 93 ? 23.786 -8.708 23.204 1.00 44.31 93 SER A CA 1
ATOM 763 C C . SER A 1 93 ? 22.483 -9.441 22.856 1.00 44.31 93 SER A C 1
ATOM 765 O O . SER A 1 93 ? 22.140 -10.438 23.480 1.00 44.31 93 SER A O 1
ATOM 767 N N . TRP A 1 94 ? 21.795 -9.000 21.797 1.00 40.34 94 TRP A N 1
ATOM 768 C CA . TRP A 1 94 ? 20.532 -9.588 21.330 1.00 40.34 94 TRP A CA 1
ATOM 769 C C . TRP A 1 94 ? 20.679 -10.940 20.620 1.00 40.34 94 TRP A C 1
ATOM 771 O O . TRP A 1 94 ? 19.729 -11.708 20.579 1.00 40.34 94 TRP A O 1
ATOM 781 N N . ILE A 1 95 ? 21.856 -11.248 20.068 1.00 49.66 95 ILE A N 1
ATOM 782 C CA . ILE A 1 95 ? 22.128 -12.522 19.373 1.00 49.66 95 ILE A CA 1
ATOM 783 C C . ILE A 1 95 ? 22.545 -13.643 20.350 1.00 49.66 95 ILE A C 1
ATOM 785 O O . ILE A 1 95 ? 22.594 -14.810 19.969 1.00 49.66 95 ILE A O 1
ATOM 789 N N . LYS A 1 96 ? 22.841 -13.311 21.614 1.00 46.50 96 LYS A N 1
ATOM 790 C CA . LYS A 1 96 ? 23.256 -14.272 22.651 1.00 46.50 96 LYS A CA 1
ATOM 791 C C . LYS A 1 96 ? 22.204 -14.517 23.748 1.00 46.50 96 LYS A C 1
ATOM 793 O O . LYS A 1 96 ? 22.548 -15.145 24.748 1.00 46.50 96 LYS A O 1
ATOM 798 N N . MET A 1 97 ? 20.966 -14.047 23.572 1.00 40.50 97 MET A N 1
ATOM 799 C CA . MET A 1 97 ? 19.813 -14.392 24.424 1.00 40.50 97 MET A CA 1
ATOM 800 C C . MET A 1 97 ? 18.867 -15.352 23.716 1.00 40.50 97 MET A C 1
ATOM 802 O O . MET A 1 97 ? 18.698 -15.205 22.486 1.00 40.50 97 MET A O 1
#